Protein AF-V4Y1S2-F1 (afdb_monomer_lite)

Foldseek 3Di:
DDWDADPVQPDKAAPDDPPDDDDQLDDGIDTPDDIDDDDDDPPQDDPVQAPDDPPDDDDRSPDDGGDDDDD

Structure (mmCIF, N/CA/C/O backbone):
data_AF-V4Y1S2-F1
#
_entry.id   AF-V4Y1S2-F1
#
loop_
_atom_site.group_PDB
_atom_site.id
_atom_site.type_symbol
_atom_site.label_atom_id
_atom_site.label_alt_id
_atom_site.label_comp_id
_atom_site.label_asym_id
_atom_site.label_entity_id
_atom_site.label_seq_id
_atom_site.pdbx_PDB_ins_code
_atom_site.Cartn_x
_atom_site.Cartn_y
_atom_site.Cartn_z
_atom_site.occupancy
_atom_site.B_iso_or_equiv
_atom_site.auth_seq_id
_atom_site.auth_comp_id
_atom_site.auth_asym_id
_atom_site.auth_atom_id
_atom_site.pdbx_PDB_model_num
ATOM 1 N N . MET A 1 1 ? -1.796 -4.197 4.552 1.00 79.12 1 MET A N 1
ATOM 2 C CA . MET A 1 1 ? -1.406 -2.921 3.907 1.00 79.12 1 MET A CA 1
ATOM 3 C C . MET A 1 1 ? -0.939 -1.969 4.990 1.00 79.12 1 MET A C 1
ATOM 5 O O . MET A 1 1 ? -1.596 -1.919 6.023 1.00 79.12 1 MET A O 1
ATOM 9 N N . THR A 1 2 ? 0.134 -1.217 4.751 1.00 84.44 2 THR A N 1
ATOM 10 C CA . THR A 1 2 ? 0.628 -0.208 5.700 1.00 84.44 2 THR A CA 1
ATOM 11 C C . THR A 1 2 ? 0.667 1.162 5.028 1.00 84.44 2 THR A C 1
ATOM 13 O O . THR A 1 2 ? 1.162 1.305 3.911 1.00 84.44 2 THR A O 1
ATOM 16 N N . LEU A 1 3 ? 0.122 2.171 5.710 1.00 83.38 3 LEU A N 1
ATOM 17 C CA . LEU A 1 3 ? 0.104 3.565 5.266 1.00 83.38 3 LEU A CA 1
ATOM 18 C C . LEU A 1 3 ? 1.170 4.352 6.027 1.00 83.38 3 LEU A C 1
ATOM 20 O O . LEU A 1 3 ? 1.193 4.311 7.255 1.00 83.38 3 LEU A O 1
ATOM 24 N N . ILE A 1 4 ? 2.032 5.071 5.306 1.00 84.00 4 ILE A N 1
ATOM 25 C CA . ILE A 1 4 ? 3.146 5.816 5.899 1.00 84.00 4 ILE A CA 1
ATOM 26 C C . ILE A 1 4 ? 3.057 7.273 5.456 1.00 84.00 4 ILE A C 1
A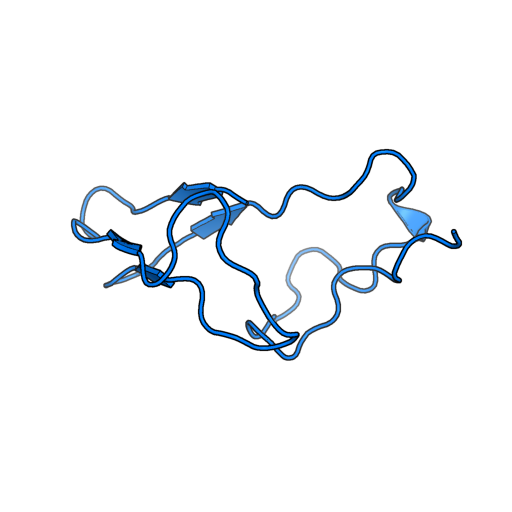TOM 28 O O . ILE A 1 4 ? 3.003 7.592 4.265 1.00 84.00 4 ILE A O 1
ATOM 32 N N . ALA A 1 5 ? 3.052 8.170 6.434 1.00 85.50 5 ALA A N 1
ATOM 33 C CA . ALA A 1 5 ? 3.036 9.600 6.199 1.00 85.50 5 ALA A CA 1
ATOM 34 C C . ALA A 1 5 ? 4.419 10.196 6.496 1.00 85.50 5 ALA A C 1
ATOM 36 O O . ALA A 1 5 ? 5.073 9.821 7.469 1.00 85.50 5 ALA A O 1
ATOM 37 N N . GLY A 1 6 ? 4.888 11.090 5.623 1.00 76.62 6 GLY A N 1
ATOM 38 C CA . GLY A 1 6 ? 6.145 11.809 5.821 1.00 76.62 6 GLY A CA 1
ATOM 39 C C . GLY A 1 6 ? 6.070 12.826 6.964 1.00 76.62 6 GLY A C 1
ATOM 40 O O . GLY A 1 6 ? 4.994 13.192 7.421 1.00 76.62 6 GLY A O 1
ATOM 41 N N . ALA A 1 7 ? 7.217 13.363 7.384 1.00 73.44 7 ALA A N 1
ATOM 42 C CA . ALA A 1 7 ? 7.303 14.307 8.509 1.00 73.44 7 ALA A CA 1
ATOM 43 C C . ALA A 1 7 ? 6.425 15.575 8.355 1.00 73.44 7 ALA A C 1
ATOM 45 O O . ALA A 1 7 ? 6.031 16.197 9.347 1.00 73.44 7 ALA A O 1
ATOM 46 N N . VAL A 1 8 ? 6.108 15.955 7.110 1.00 68.81 8 VAL A N 1
ATOM 47 C CA . VAL A 1 8 ? 5.208 17.073 6.773 1.00 68.81 8 VAL A CA 1
ATOM 48 C C . VAL A 1 8 ? 3.745 16.611 6.670 1.00 68.81 8 VAL A C 1
ATOM 50 O O . VAL A 1 8 ? 2.833 17.319 7.097 1.00 68.81 8 VAL A O 1
ATOM 53 N N . ALA A 1 9 ? 3.516 15.394 6.176 1.00 68.19 9 ALA A N 1
ATOM 54 C CA . ALA A 1 9 ? 2.220 14.729 6.113 1.00 68.19 9 ALA A CA 1
ATOM 55 C C . ALA A 1 9 ? 1.821 14.207 7.505 1.00 68.19 9 ALA A C 1
ATOM 57 O O . ALA A 1 9 ? 2.044 13.057 7.853 1.00 68.19 9 ALA A O 1
ATOM 58 N N . ARG A 1 10 ? 1.232 15.049 8.357 1.00 69.06 10 ARG A N 1
ATOM 59 C CA . ARG A 1 10 ? 0.966 14.683 9.767 1.00 69.06 10 ARG A CA 1
ATOM 60 C C . ARG A 1 10 ? -0.349 13.947 10.025 1.00 69.06 10 ARG A C 1
ATOM 62 O O . ARG A 1 10 ? -0.719 13.766 11.182 1.00 69.06 10 ARG A O 1
ATOM 69 N N . ARG A 1 11 ? -1.101 13.565 8.989 1.00 82.62 11 ARG A N 1
ATOM 70 C CA . ARG A 1 11 ? -2.457 13.030 9.180 1.00 82.62 11 ARG A CA 1
ATOM 71 C C . ARG A 1 11 ? -2.763 11.859 8.257 1.00 82.62 11 ARG A C 1
ATOM 73 O O . ARG A 1 11 ? -2.963 12.049 7.057 1.00 82.62 11 ARG A O 1
ATOM 80 N N . ILE A 1 12 ? -2.841 10.676 8.865 1.00 89.06 12 ILE A N 1
ATOM 81 C CA . ILE A 1 12 ? -3.482 9.486 8.303 1.00 89.06 12 ILE A CA 1
ATOM 82 C C . ILE A 1 12 ? -4.880 9.403 8.915 1.00 89.06 12 ILE A C 1
ATOM 84 O O . ILE A 1 12 ? -5.023 9.388 10.135 1.00 89.06 12 ILE A O 1
ATOM 88 N N . THR A 1 13 ? -5.906 9.367 8.075 1.00 90.31 13 THR A N 1
ATOM 89 C CA . THR A 1 13 ? -7.293 9.161 8.496 1.00 90.31 13 THR A CA 1
ATOM 90 C C . THR A 1 13 ? -7.743 7.795 7.982 1.00 90.31 13 THR A C 1
ATOM 92 O O . THR A 1 13 ? -7.960 7.667 6.774 1.00 90.31 13 THR A O 1
ATOM 95 N N . PRO A 1 14 ? -7.827 6.765 8.844 1.00 90.50 14 PRO A N 1
ATOM 96 C CA . PRO A 1 14 ? -8.390 5.478 8.455 1.00 90.50 14 PRO A CA 1
ATOM 97 C C . PRO A 1 14 ? -9.899 5.616 8.223 1.00 90.50 14 PRO A C 1
ATOM 99 O O . PRO A 1 14 ? -10.561 6.413 8.888 1.00 90.50 14 PRO A O 1
ATOM 102 N N . TYR A 1 15 ? -10.432 4.845 7.276 1.00 92.75 15 TYR A N 1
ATOM 103 C CA . TYR A 1 15 ? -11.876 4.751 7.012 1.00 92.75 15 TYR A CA 1
ATOM 104 C C . TYR A 1 15 ? -12.467 3.391 7.390 1.00 92.75 15 TYR A C 1
ATOM 106 O O . TYR A 1 15 ? -13.680 3.230 7.345 1.00 92.75 15 TYR A O 1
ATOM 114 N N . VAL A 1 16 ? -11.609 2.435 7.745 1.00 92.75 16 VAL A N 1
ATOM 115 C CA . VAL A 1 16 ? -11.960 1.060 8.107 1.00 92.75 16 VAL A CA 1
ATOM 116 C C . VAL A 1 16 ? -11.231 0.663 9.388 1.00 92.75 16 VAL A C 1
ATOM 118 O O . VAL A 1 16 ? -10.168 1.214 9.703 1.00 92.75 16 VAL A O 1
ATOM 121 N N . ALA A 1 17 ? -11.789 -0.302 10.105 1.00 90.69 17 ALA A N 1
ATOM 122 C CA . ALA A 1 17 ? -11.228 -0.930 11.289 1.00 90.69 17 ALA A CA 1
ATOM 123 C C . ALA A 1 17 ? -10.841 -2.398 11.013 1.00 90.69 17 ALA A C 1
ATOM 125 O O . ALA A 1 17 ? -11.285 -2.996 10.029 1.00 90.69 17 ALA A O 1
ATOM 126 N N . PRO A 1 18 ? -9.991 -3.012 11.858 1.00 89.75 18 PRO A N 1
ATOM 127 C CA . PRO A 1 18 ? -9.736 -4.445 11.781 1.00 89.75 18 PRO A CA 1
ATOM 128 C C . PRO A 1 18 ? -11.039 -5.246 11.888 1.00 89.75 18 PRO A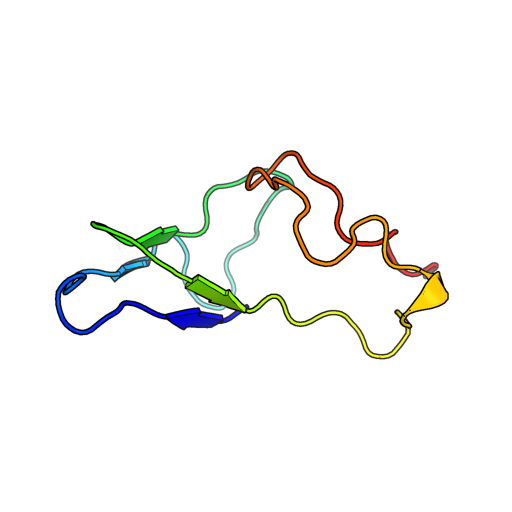 C 1
ATOM 130 O O . PRO A 1 18 ? -11.799 -5.058 12.834 1.00 89.75 18 PRO A O 1
ATOM 133 N N . GLY A 1 19 ? -11.258 -6.158 10.941 1.00 91.44 19 GLY A N 1
ATOM 134 C CA . GLY A 1 19 ? -12.464 -6.986 10.872 1.00 91.44 19 GLY A CA 1
ATOM 135 C C . GLY A 1 19 ? -13.560 -6.449 9.950 1.00 91.44 19 GLY A C 1
ATOM 136 O O . GLY A 1 19 ? -14.499 -7.188 9.680 1.00 91.44 19 GLY A O 1
ATOM 137 N N . ASP A 1 20 ? -13.433 -5.224 9.431 1.00 93.19 20 ASP A N 1
ATOM 138 C CA . ASP A 1 20 ? -14.375 -4.707 8.436 1.00 93.19 20 ASP A CA 1
ATOM 139 C C . ASP A 1 20 ? -14.210 -5.419 7.087 1.00 93.19 20 ASP A C 1
ATOM 141 O O . ASP A 1 20 ? -13.091 -5.615 6.596 1.00 93.19 20 ASP A O 1
ATOM 145 N N . ASP A 1 21 ? -15.337 -5.727 6.445 1.00 93.00 21 ASP A N 1
ATOM 146 C CA . ASP A 1 21 ? -15.362 -6.181 5.059 1.00 93.00 21 ASP A CA 1
ATOM 147 C C . ASP A 1 21 ? -15.072 -5.020 4.103 1.00 93.00 21 ASP A C 1
ATOM 149 O O . ASP A 1 21 ? -15.663 -3.939 4.181 1.00 93.00 21 ASP A O 1
ATOM 153 N N . VAL A 1 22 ? -14.175 -5.254 3.144 1.00 88.88 22 VAL A N 1
ATOM 154 C CA . VAL A 1 22 ? -13.743 -4.239 2.179 1.00 88.88 22 VAL A CA 1
ATOM 155 C C . VAL A 1 22 ? -14.019 -4.732 0.765 1.00 88.88 22 VAL A C 1
ATOM 157 O O . VAL A 1 22 ? -13.466 -5.736 0.320 1.00 88.88 22 VAL A O 1
ATOM 160 N N . SER A 1 23 ? -14.857 -4.006 0.026 1.00 89.12 23 SER A N 1
ATOM 161 C CA . SER A 1 23 ? -15.113 -4.305 -1.383 1.00 89.12 23 SER A CA 1
ATOM 162 C C . SER A 1 23 ? -13.994 -3.778 -2.285 1.00 89.12 23 SER A C 1
ATOM 164 O O . SER A 1 23 ? -13.262 -2.838 -1.955 1.00 89.12 23 SER A O 1
ATOM 166 N N . ARG A 1 24 ? -13.846 -4.375 -3.472 1.00 84.94 24 ARG A N 1
ATOM 167 C CA . ARG A 1 24 ? -12.854 -3.926 -4.456 1.00 84.94 24 ARG A CA 1
ATOM 168 C C . ARG A 1 24 ? -13.077 -2.449 -4.807 1.00 84.94 24 ARG A C 1
ATOM 170 O O . ARG A 1 24 ? -14.173 -2.055 -5.189 1.00 84.94 24 ARG A O 1
ATOM 177 N N . GLY A 1 25 ? -12.014 -1.651 -4.717 1.00 84.75 25 GLY A N 1
ATOM 178 C CA . GLY A 1 25 ? -12.051 -0.211 -5.002 1.00 84.75 25 GLY A CA 1
ATOM 179 C C . GLY A 1 25 ? -12.535 0.658 -3.836 1.00 84.75 25 GLY A C 1
ATOM 180 O O . GLY A 1 25 ? -12.499 1.885 -3.947 1.00 84.75 25 GLY A O 1
ATOM 181 N N . ALA A 1 26 ? -12.937 0.063 -2.708 1.00 88.56 26 ALA A N 1
ATOM 182 C CA . ALA A 1 26 ? -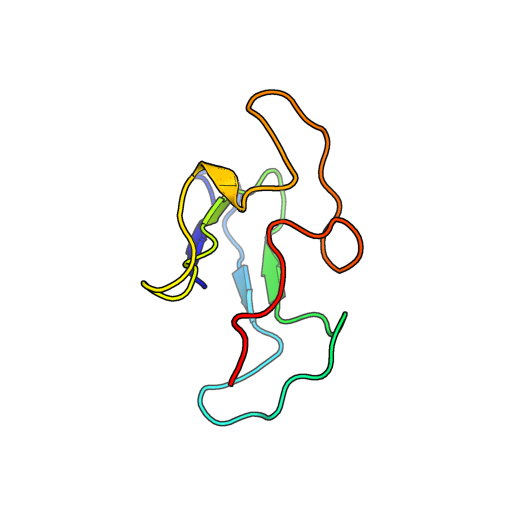13.281 0.821 -1.515 1.00 88.56 26 ALA A CA 1
ATOM 183 C C . ALA A 1 26 ? -12.070 1.598 -0.978 1.00 88.56 26 ALA A C 1
ATOM 185 O O . ALA A 1 26 ? -10.914 1.168 -1.043 1.00 88.56 26 ALA A O 1
ATOM 186 N N . ARG A 1 27 ? -12.346 2.781 -0.428 1.00 88.81 27 ARG A N 1
ATOM 187 C CA . ARG A 1 27 ? -11.324 3.624 0.192 1.00 88.81 27 ARG A CA 1
ATOM 188 C C . ARG A 1 27 ? -11.088 3.142 1.616 1.00 88.81 27 ARG A C 1
ATOM 190 O O . ARG A 1 27 ? -11.987 3.196 2.440 1.00 88.81 27 ARG A O 1
ATOM 197 N N . VAL A 1 28 ? -9.856 2.750 1.905 1.00 90.31 28 VAL A N 1
ATOM 198 C CA . VAL A 1 28 ? -9.442 2.247 3.228 1.00 90.31 28 VAL A CA 1
ATOM 199 C C . VAL A 1 28 ? -8.879 3.340 4.141 1.00 90.31 28 VAL A C 1
ATOM 201 O O . VAL A 1 28 ? -8.846 3.203 5.361 1.00 90.31 28 VAL A O 1
ATOM 204 N N . GLY A 1 29 ? -8.448 4.460 3.566 1.00 89.56 29 GLY A N 1
ATOM 205 C CA . GLY A 1 29 ? -7.943 5.596 4.320 1.00 89.56 29 GLY A CA 1
ATOM 206 C C . GLY A 1 29 ? -7.415 6.700 3.418 1.00 89.56 29 GLY A C 1
ATOM 207 O O . GLY A 1 29 ? -7.404 6.587 2.189 1.00 89.56 29 GLY A O 1
ATOM 208 N N . HIS A 1 30 ? -6.963 7.776 4.045 1.00 87.12 30 HIS A N 1
ATOM 209 C CA . HIS A 1 30 ? -6.383 8.928 3.371 1.00 87.12 30 HIS A CA 1
ATOM 210 C C . HIS A 1 30 ? -5.147 9.434 4.110 1.00 87.12 30 HIS A C 1
ATOM 212 O O . HIS A 1 30 ? -5.135 9.503 5.338 1.00 87.12 30 HIS A O 1
ATOM 218 N N . ILE A 1 31 ? -4.127 9.827 3.347 1.00 86.12 31 ILE A N 1
ATOM 219 C CA . ILE A 1 31 ? -2.912 10.461 3.858 1.00 86.12 31 ILE A CA 1
ATOM 220 C C . ILE A 1 31 ? -2.754 11.809 3.153 1.00 86.12 31 ILE A C 1
ATOM 222 O O . ILE A 1 31 ? -2.677 11.861 1.923 1.00 86.12 31 ILE A O 1
ATOM 226 N N . ALA A 1 32 ? -2.703 12.893 3.922 1.00 84.25 32 ALA A N 1
ATOM 227 C CA . ALA A 1 32 ? -2.587 14.243 3.379 1.00 84.25 32 ALA A CA 1
ATOM 228 C C . ALA A 1 32 ? -1.125 14.610 3.047 1.00 84.25 32 ALA A C 1
ATOM 230 O O . ALA A 1 32 ? -0.234 14.270 3.812 1.00 84.25 32 ALA A O 1
ATOM 231 N N . PHE A 1 33 ? -0.898 15.373 1.969 1.00 73.00 33 PHE A N 1
ATOM 232 C CA . PHE A 1 33 ? 0.378 16.043 1.632 1.00 73.00 33 PHE A CA 1
ATOM 233 C C . PHE A 1 33 ? 1.601 15.148 1.343 1.00 73.00 33 PHE A C 1
ATOM 235 O O . PHE A 1 33 ? 2.651 15.307 1.959 1.00 73.00 33 PHE A O 1
ATOM 242 N N . GLY A 1 34 ? 1.501 14.277 0.333 1.00 67.19 34 GLY A N 1
ATOM 243 C CA . GLY A 1 34 ? 2.653 13.534 -0.198 1.00 67.19 34 GLY A CA 1
ATOM 244 C C . GLY A 1 34 ? 2.945 12.282 0.621 1.00 67.19 34 GLY A C 1
ATOM 245 O O . GLY A 1 34 ? 3.646 12.316 1.631 1.00 67.19 34 GLY A O 1
ATOM 246 N N . SER A 1 35 ? 2.362 11.170 0.191 1.00 73.25 35 SER A N 1
ATOM 247 C CA . SER A 1 35 ? 2.289 9.945 0.975 1.00 73.25 35 SER A CA 1
ATOM 248 C C . SER A 1 35 ? 2.817 8.727 0.230 1.00 73.25 35 SER A C 1
ATOM 250 O O . SER A 1 35 ? 2.883 8.716 -0.999 1.00 73.25 35 SER A O 1
ATOM 252 N N . ARG A 1 36 ? 3.200 7.702 0.999 1.00 83.69 36 ARG A N 1
ATOM 253 C CA . ARG A 1 36 ? 3.625 6.393 0.499 1.00 83.69 36 ARG A CA 1
ATOM 254 C C . ARG A 1 36 ? 2.718 5.313 1.086 1.00 83.69 36 ARG A C 1
ATOM 256 O O . ARG A 1 36 ? 2.367 5.355 2.265 1.00 83.69 36 ARG A O 1
ATOM 263 N N . ALA A 1 37 ? 2.359 4.340 0.259 1.00 86.06 37 ALA A N 1
ATOM 264 C CA . ALA A 1 37 ? 1.668 3.134 0.688 1.00 86.06 37 ALA A CA 1
ATOM 265 C C . ALA A 1 37 ? 2.532 1.921 0.352 1.00 86.06 37 ALA A C 1
ATOM 267 O O . ALA A 1 37 ? 2.988 1.791 -0.783 1.00 86.06 37 ALA A O 1
ATOM 268 N N . ASP A 1 38 ? 2.714 1.039 1.333 1.00 90.06 38 ASP A N 1
ATOM 269 C CA . ASP A 1 38 ? 3.336 -0.261 1.117 1.00 90.06 38 ASP A CA 1
ATOM 270 C C . ASP A 1 38 ? 2.225 -1.318 1.016 1.00 90.06 38 ASP A C 1
ATOM 272 O O . ASP A 1 38 ? 1.426 -1.533 1.944 1.00 90.06 38 ASP A O 1
ATOM 276 N N . VAL A 1 39 ? 2.153 -1.964 -0.150 1.00 89.19 39 VAL A N 1
ATOM 277 C CA . VAL A 1 39 ? 1.204 -3.044 -0.433 1.00 89.19 39 VAL A CA 1
ATOM 278 C C . VAL A 1 39 ? 1.902 -4.374 -0.194 1.00 89.19 39 VAL A C 1
ATOM 280 O O . VAL A 1 39 ? 2.850 -4.725 -0.889 1.00 89.19 39 VAL A O 1
ATOM 283 N N . LEU A 1 40 ? 1.423 -5.107 0.807 1.00 89.50 40 LEU A N 1
ATOM 284 C CA . LEU A 1 40 ? 1.860 -6.472 1.078 1.00 89.50 40 LEU A CA 1
ATOM 285 C C . LEU A 1 40 ? 1.012 -7.417 0.233 1.00 89.50 40 LEU A C 1
ATOM 287 O O . LEU A 1 40 ? -0.217 -7.372 0.318 1.00 89.50 40 LEU A O 1
ATOM 291 N N . LEU A 1 41 ? 1.672 -8.239 -0.574 1.00 89.44 41 LEU A N 1
ATOM 292 C CA . LEU A 1 41 ? 1.038 -9.252 -1.409 1.00 89.44 41 LEU A CA 1
ATOM 293 C C . LEU A 1 41 ? 1.123 -10.624 -0.716 1.00 89.44 41 LEU A C 1
ATOM 295 O O . LEU A 1 41 ? 2.033 -10.836 0.092 1.00 89.44 41 LEU A O 1
ATOM 299 N N . PRO A 1 42 ? 0.188 -11.550 -0.999 1.00 89.69 42 PRO A N 1
ATOM 300 C CA . PRO A 1 42 ? 0.295 -12.933 -0.546 1.00 89.69 42 PRO A CA 1
ATOM 301 C C . PRO A 1 42 ? 1.611 -13.573 -0.996 1.00 89.69 42 PRO A C 1
ATOM 303 O O . PRO A 1 42 ? 2.119 -13.256 -2.068 1.00 89.69 42 PRO A O 1
ATOM 306 N N . SER A 1 43 ? 2.125 -14.532 -0.224 1.00 90.44 43 SER A N 1
ATOM 307 C CA . SER A 1 43 ? 3.385 -15.229 -0.534 1.00 90.44 43 SER A CA 1
ATOM 308 C C . SER A 1 43 ? 3.357 -16.039 -1.834 1.00 90.44 43 SER A C 1
ATOM 310 O O . SER A 1 43 ? 4.411 -16.436 -2.313 1.00 90.44 43 SER A O 1
ATOM 312 N N . ALA A 1 44 ? 2.166 -16.310 -2.376 1.00 91.25 44 ALA A N 1
ATOM 313 C CA . ALA A 1 44 ? 1.979 -16.980 -3.660 1.00 91.25 44 ALA A CA 1
ATOM 314 C C . ALA A 1 44 ? 2.240 -16.067 -4.871 1.00 91.25 44 ALA A C 1
ATOM 316 O O . ALA A 1 44 ? 2.360 -16.576 -5.976 1.00 91.25 44 ALA A O 1
ATOM 317 N N . VAL A 1 45 ? 2.298 -14.746 -4.674 1.00 92.44 45 VAL A N 1
ATOM 318 C CA . VAL A 1 45 ? 2.564 -13.775 -5.740 1.00 92.44 45 VAL A CA 1
ATOM 319 C C . VAL A 1 45 ? 4.060 -13.488 -5.784 1.00 92.44 45 VAL A C 1
ATOM 321 O O . VAL A 1 45 ? 4.628 -13.014 -4.795 1.00 92.44 45 VAL A O 1
ATOM 324 N N . ASP A 1 46 ? 4.695 -13.733 -6.927 1.00 92.94 46 ASP A N 1
ATOM 325 C CA . ASP A 1 46 ? 6.110 -13.444 -7.141 1.00 92.94 46 ASP A CA 1
ATOM 326 C C . ASP A 1 46 ? 6.343 -12.226 -8.061 1.00 92.94 46 ASP A C 1
ATOM 328 O O . ASP A 1 46 ? 5.430 -11.472 -8.406 1.00 92.94 46 ASP A O 1
ATOM 332 N N . ARG A 1 47 ? 7.610 -11.956 -8.406 1.00 91.50 47 ARG A N 1
ATOM 333 C CA . ARG A 1 47 ? 7.966 -10.801 -9.248 1.00 91.50 47 ARG A CA 1
ATOM 334 C C . ARG A 1 47 ? 7.446 -10.912 -10.683 1.00 91.50 47 ARG A C 1
ATOM 336 O O . ARG A 1 47 ? 7.206 -9.871 -11.287 1.00 91.50 47 ARG A O 1
ATOM 343 N N . ALA A 1 48 ? 7.316 -12.116 -11.233 1.00 93.25 48 ALA A N 1
ATOM 344 C CA . ALA A 1 48 ? 6.814 -12.344 -12.585 1.00 93.25 48 ALA A CA 1
ATOM 345 C C . ALA A 1 48 ? 5.299 -12.105 -12.685 1.00 93.25 48 ALA A C 1
ATOM 347 O O . ALA A 1 48 ? 4.800 -11.786 -13.764 1.00 93.25 48 ALA A O 1
ATOM 348 N N . ASP A 1 49 ? 4.580 -12.186 -11.564 1.00 93.94 49 ASP A N 1
ATOM 349 C CA . ASP A 1 49 ? 3.148 -11.885 -11.493 1.00 93.94 49 ASP A CA 1
ATOM 350 C C . ASP A 1 49 ? 2.833 -10.380 -11.502 1.00 93.94 49 ASP A C 1
ATOM 352 O O . ASP A 1 49 ? 1.692 -9.979 -11.777 1.00 93.94 49 ASP A O 1
ATOM 356 N N . LEU A 1 50 ? 3.823 -9.532 -11.194 1.00 95.31 50 LEU A N 1
ATOM 357 C CA . LEU A 1 50 ? 3.632 -8.088 -11.107 1.00 95.31 50 LEU A CA 1
ATOM 358 C C . LEU A 1 50 ? 3.228 -7.501 -12.463 1.00 95.31 50 LEU A C 1
ATOM 360 O O . LEU A 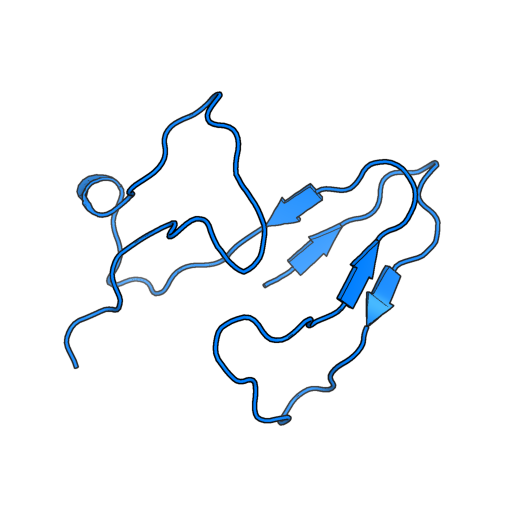1 50 ? 3.850 -7.728 -13.498 1.00 95.31 50 LEU A O 1
ATOM 364 N N . ARG A 1 51 ? 2.175 -6.684 -12.441 1.00 96.00 51 ARG A N 1
ATOM 365 C CA . ARG A 1 51 ? 1.637 -5.965 -13.609 1.00 96.00 51 ARG A CA 1
ATOM 366 C C . ARG A 1 51 ? 2.129 -4.521 -13.697 1.00 96.00 51 ARG A C 1
ATOM 368 O O . ARG A 1 51 ? 1.626 -3.756 -14.514 1.00 96.00 51 ARG A O 1
ATOM 375 N N . VAL A 1 52 ? 3.074 -4.156 -12.836 1.00 96.06 52 VAL A N 1
ATOM 376 C CA . VAL A 1 52 ? 3.677 -2.826 -12.739 1.00 96.06 52 VAL A CA 1
ATOM 377 C C . VAL A 1 52 ? 5.186 -2.952 -12.563 1.00 96.06 52 VAL A C 1
ATOM 379 O O . VAL A 1 52 ? 5.673 -3.926 -11.985 1.00 96.06 52 VAL A O 1
ATOM 382 N N . ALA A 1 53 ? 5.912 -1.941 -13.021 1.00 95.56 53 ALA A N 1
ATOM 383 C CA . ALA A 1 53 ? 7.350 -1.801 -12.876 1.00 95.56 53 ALA A CA 1
ATOM 384 C C . ALA A 1 53 ? 7.719 -0.504 -12.140 1.00 95.56 53 ALA A C 1
ATOM 386 O O . ALA A 1 53 ? 6.891 0.372 -11.873 1.00 95.56 53 ALA A O 1
ATOM 387 N N . GLU A 1 54 ? 8.996 -0.379 -11.787 1.00 94.94 54 GLU A N 1
ATOM 388 C CA . GLU A 1 54 ? 9.520 0.858 -11.218 1.00 94.94 54 GLU A CA 1
ATOM 389 C C . GLU A 1 54 ? 9.361 2.023 -12.207 1.00 94.94 54 GLU A C 1
ATOM 391 O O . GLU A 1 54 ? 9.668 1.900 -13.391 1.00 94.94 54 GLU A O 1
ATOM 396 N N . GLY A 1 55 ? 8.874 3.162 -11.709 1.00 94.75 55 GLY A N 1
ATOM 397 C CA . GLY A 1 55 ? 8.594 4.352 -12.517 1.00 94.75 55 GLY A CA 1
ATOM 398 C C . GLY A 1 55 ? 7.168 4.426 -13.072 1.00 94.75 55 GLY A C 1
ATOM 399 O O . GLY A 1 55 ? 6.748 5.510 -13.489 1.00 94.75 55 GLY A O 1
ATOM 400 N N . ASP A 1 56 ? 6.394 3.338 -13.015 1.00 96.25 56 ASP A N 1
ATOM 401 C CA . ASP A 1 56 ? 5.006 3.352 -13.470 1.00 96.25 56 ASP A CA 1
ATOM 402 C C . ASP A 1 56 ? 4.132 4.266 -12.608 1.00 96.25 56 ASP A C 1
ATOM 404 O O . ASP A 1 56 ? 4.187 4.283 -11.373 1.00 96.25 56 ASP A O 1
ATOM 408 N N . ARG A 1 57 ? 3.248 5.013 -13.276 1.00 94.56 57 ARG A N 1
ATOM 409 C CA . ARG A 1 57 ? 2.191 5.759 -12.592 1.00 94.56 57 ARG A CA 1
ATOM 410 C C . ARG A 1 57 ? 1.072 4.805 -12.207 1.00 94.56 57 ARG A C 1
ATOM 412 O O . ARG A 1 57 ? 0.433 4.211 -13.071 1.00 94.56 57 ARG A O 1
ATOM 419 N N . THR A 1 58 ? 0.786 4.722 -10.914 1.00 92.94 58 THR A N 1
ATOM 420 C CA . THR A 1 58 ? -0.304 3.906 -10.379 1.00 92.94 58 THR A CA 1
ATOM 421 C C . THR A 1 58 ? -1.425 4.779 -9.822 1.00 92.94 58 THR A C 1
ATOM 423 O O . THR A 1 58 ? -1.214 5.918 -9.394 1.00 92.94 58 THR A O 1
ATOM 426 N N . ARG A 1 59 ? -2.648 4.247 -9.833 1.00 90.75 59 ARG A N 1
ATOM 427 C CA . ARG A 1 59 ? -3.831 4.878 -9.255 1.00 90.75 59 ARG A CA 1
ATOM 428 C C . ARG A 1 59 ? -4.552 3.901 -8.332 1.00 90.75 59 ARG A C 1
ATOM 430 O O . ARG A 1 59 ? -4.931 2.804 -8.738 1.00 90.75 59 ARG A O 1
ATOM 437 N N . ALA A 1 60 ? -4.742 4.312 -7.079 1.00 87.06 60 ALA A N 1
ATOM 438 C CA . ALA A 1 60 ? -5.417 3.506 -6.067 1.00 87.06 60 ALA A CA 1
ATOM 439 C C . ALA A 1 60 ? -6.844 3.136 -6.503 1.00 87.06 60 ALA A C 1
ATOM 441 O O . ALA A 1 60 ? -7.584 3.986 -6.996 1.00 87.06 60 ALA A O 1
ATOM 442 N N . GLY A 1 61 ? -7.215 1.870 -6.302 1.00 86.62 61 GLY A N 1
ATOM 443 C CA . GLY A 1 61 ? -8.518 1.323 -6.696 1.00 86.62 61 GLY A CA 1
ATOM 444 C C . GLY A 1 61 ? -8.651 0.968 -8.180 1.00 86.62 61 GLY A C 1
ATOM 445 O O . GLY A 1 61 ? -9.648 0.358 -8.550 1.00 86.62 61 GLY A O 1
ATOM 446 N N . GLU A 1 62 ? -7.659 1.297 -9.013 1.00 90.62 62 GLU A N 1
ATOM 447 C CA . GLU A 1 62 ? -7.743 1.137 -10.471 1.00 90.62 62 GLU A CA 1
ATOM 448 C C . GLU A 1 62 ? -6.577 0.336 -11.039 1.00 90.62 62 GLU A C 1
ATOM 450 O O . GLU A 1 62 ? -6.795 -0.648 -11.746 1.00 90.62 62 GLU A O 1
ATOM 455 N N . THR A 1 63 ? -5.340 0.715 -10.713 1.00 92.88 63 THR A N 1
ATOM 456 C CA . THR A 1 63 ? -4.164 -0.020 -11.177 1.00 92.88 63 THR A CA 1
ATOM 457 C C . THR A 1 63 ? -4.087 -1.370 -10.477 1.00 92.88 63 THR A C 1
ATOM 459 O O . THR A 1 63 ? -3.965 -1.451 -9.254 1.00 92.88 63 THR A O 1
ATOM 462 N N . VAL A 1 64 ? -4.142 -2.438 -11.267 1.00 92.44 64 VAL A N 1
ATOM 463 C CA . VAL A 1 64 ? -3.935 -3.807 -10.793 1.00 92.44 64 VAL A CA 1
ATOM 464 C C . VAL 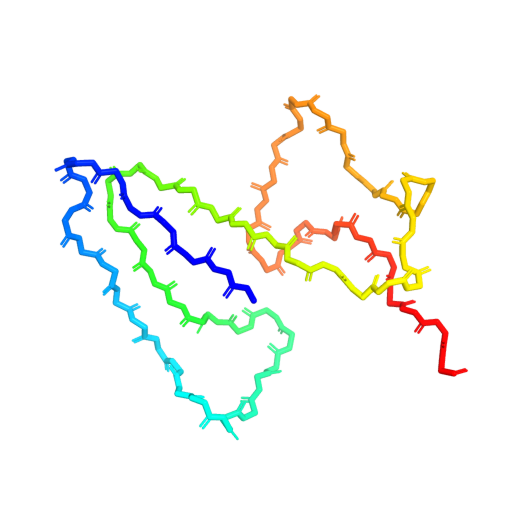A 1 64 ? -2.436 -4.028 -10.615 1.00 92.44 64 VAL A C 1
ATOM 466 O O . VAL A 1 64 ? -1.686 -3.876 -11.572 1.00 92.44 64 VAL A O 1
ATOM 469 N N . LEU A 1 65 ? -2.000 -4.372 -9.400 1.00 93.69 65 LEU A N 1
ATOM 470 C CA . LEU A 1 65 ? -0.579 -4.606 -9.100 1.00 93.69 65 LEU A CA 1
ATOM 471 C C . LEU A 1 65 ? -0.144 -6.042 -9.419 1.00 93.69 65 LEU A C 1
ATOM 473 O O . LEU A 1 65 ? 0.973 -6.252 -9.875 1.00 93.69 65 LEU A O 1
ATOM 477 N N . ALA A 1 66 ? -1.033 -7.009 -9.199 1.00 94.00 66 ALA A N 1
ATOM 478 C CA . ALA A 1 66 ? -0.825 -8.435 -9.428 1.00 94.00 66 ALA A CA 1
ATOM 479 C C . ALA A 1 66 ? -2.189 -9.121 -9.656 1.00 94.00 66 ALA A C 1
ATOM 481 O O . ALA A 1 66 ? -3.215 -8.570 -9.230 1.00 94.00 66 ALA A O 1
ATOM 482 N N . PRO A 1 67 ? -2.241 -10.287 -10.327 1.00 88.25 67 PRO A N 1
ATOM 483 C CA . PRO A 1 67 ? -3.439 -11.120 -10.350 1.00 88.25 67 PRO A CA 1
ATOM 484 C C . PRO A 1 67 ? -3.816 -11.577 -8.933 1.00 88.25 67 PRO A C 1
ATOM 486 O O . PRO A 1 67 ? -2.981 -11.625 -8.030 1.00 88.25 67 PRO A O 1
ATOM 489 N N . LEU A 1 68 ? -5.091 -11.918 -8.743 1.00 79.00 68 LEU A N 1
ATOM 490 C CA . LEU A 1 68 ? -5.492 -12.658 -7.551 1.00 79.00 68 LEU A CA 1
ATOM 491 C C . LEU A 1 68 ? -4.840 -14.049 -7.601 1.00 79.00 68 LEU A C 1
ATOM 493 O O . LEU A 1 68 ? -4.810 -14.637 -8.688 1.00 79.00 68 LEU A O 1
ATOM 497 N N . PRO A 1 69 ? -4.325 -14.569 -6.473 1.00 69.38 69 PRO A N 1
ATOM 498 C CA . PRO A 1 69 ? -3.924 -15.967 -6.397 1.00 69.38 69 PRO A CA 1
ATOM 499 C C . PRO A 1 69 ? -5.091 -16.854 -6.837 1.00 69.38 69 PRO A C 1
ATOM 501 O O . PRO A 1 69 ? -6.242 -16.549 -6.520 1.00 69.38 69 PRO A O 1
ATOM 504 N N . ALA A 1 70 ? -4.801 -17.921 -7.581 1.00 64.25 70 ALA A N 1
ATOM 505 C CA . ALA A 1 70 ? -5.776 -18.993 -7.738 1.00 64.25 70 ALA A CA 1
ATOM 506 C C . ALA A 1 70 ? -6.027 -19.616 -6.354 1.00 64.25 70 ALA A C 1
ATO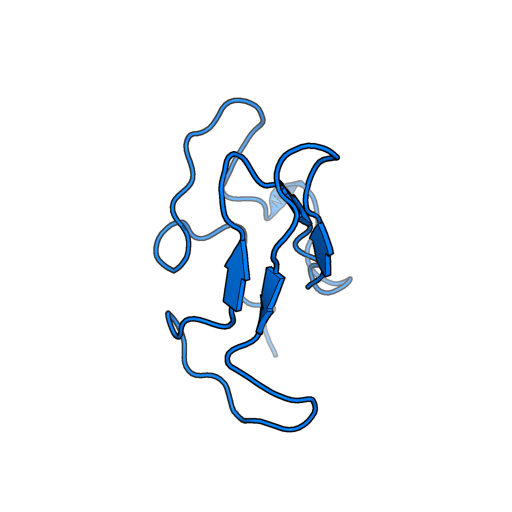M 508 O O . ALA A 1 70 ? -5.070 -19.773 -5.592 1.00 64.25 70 ALA A O 1
ATOM 509 N N . ASP A 1 71 ? -7.296 -19.893 -6.044 1.00 57.91 71 ASP A N 1
ATOM 510 C CA . ASP A 1 71 ? -7.711 -20.557 -4.800 1.00 57.91 71 ASP A CA 1
ATOM 511 C C . ASP A 1 71 ? -7.045 -21.933 -4.620 1.00 57.91 71 ASP A C 1
ATOM 513 O O . ASP A 1 71 ? -6.890 -22.663 -5.633 1.00 57.91 71 ASP A O 1
#

Radius of gyration: 13.72 Å; chains: 1; bounding box: 25×38×25 Å

Sequence (71 aa):
MTLIAGAVARRITPYVAPGDDVSRGARVGHIAFGSRADVLLPSAVDRADLRVAEGDRTRAGETVLAPLPAD

pLDDT: mean 86.64, std 8.57, range [57.91, 96.25]

Secondary structure (DSSP, 8-state):
-EEEE-SS---EEES--TT----TT---EEE-SSEEEE-PPPTT--STT-S--TT----TTTS--SPPPP-